Protein AF-A0A914CZR9-F1 (afdb_monomer_lite)

Foldseek 3Di:
DPPPPVVQPPDPVSCPVVNVPPDEAEDELPPVCQDPVNVVVCVVPPPHYDDNVNHDPPPLVPPCCSVPVVVVVCCVVVVDDDPDPPD

Radius of gyration: 18.42 Å; chains: 1; bounding box: 44×35×36 Å

Sequence (87 aa):
MFIFYTWYITGWDDITEEFLEDWVFRQDTAPGHKAKETQQWLQDHVSEFTTTKQWPPYSPDLNPLDYSIWGYLESKACEKPHKTIKS

Structure (mmCIF, N/CA/C/O backbone):
data_AF-A0A914CZR9-F1
#
_entry.id   AF-A0A914CZR9-F1
#
loop_
_atom_site.group_PDB
_atom_site.id
_atom_site.type_symbol
_atom_site.label_atom_id
_atom_site.label_alt_id
_atom_site.label_comp_id
_atom_site.label_asym_id
_atom_site.label_entity_id
_atom_site.label_seq_id
_atom_site.pdbx_PDB_ins_code
_atom_site.Cartn_x
_atom_site.Cartn_y
_atom_site.Cartn_z
_atom_site.occupancy
_atom_site.B_iso_or_equiv
_atom_site.auth_seq_id
_atom_site.auth_comp_id
_atom_site.auth_asym_id
_atom_site.auth_atom_id
_atom_site.pdbx_PDB_model_num
ATOM 1 N N . MET A 1 1 ? -22.539 -26.498 -15.292 1.00 44.31 1 MET A N 1
ATOM 2 C CA . MET A 1 1 ? -23.010 -25.506 -16.280 1.00 44.31 1 MET A CA 1
ATOM 3 C C . MET A 1 1 ? -22.098 -24.286 -16.180 1.00 44.31 1 MET A C 1
ATOM 5 O O . MET A 1 1 ? -22.441 -23.342 -15.497 1.00 44.31 1 MET A O 1
ATOM 9 N N . PHE A 1 2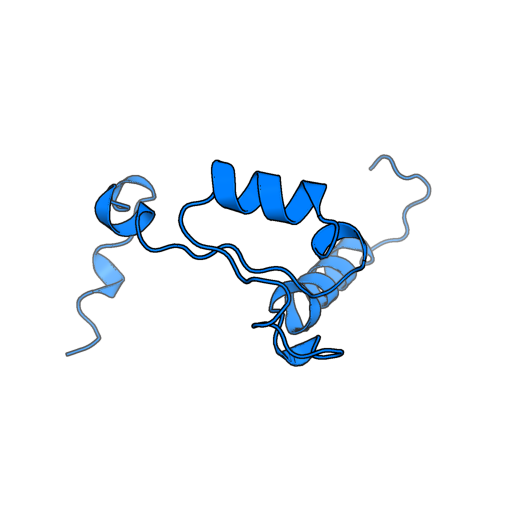 ? -20.888 -24.358 -16.748 1.00 43.94 2 PHE A N 1
ATOM 10 C CA . PHE A 1 2 ? -19.822 -23.352 -16.542 1.00 43.94 2 PHE A CA 1
ATOM 11 C C . PHE A 1 2 ? -19.332 -22.697 -17.846 1.00 43.94 2 PHE A C 1
ATOM 13 O O . PHE A 1 2 ? -18.412 -21.894 -17.823 1.00 43.94 2 PHE A O 1
ATOM 20 N N . ILE A 1 3 ? -19.951 -23.021 -18.985 1.00 48.34 3 ILE A N 1
ATOM 21 C CA . ILE A 1 3 ? -19.469 -22.632 -20.325 1.00 48.34 3 ILE A CA 1
ATOM 22 C C . ILE A 1 3 ? -20.315 -21.528 -20.985 1.00 48.34 3 ILE A C 1
ATOM 24 O O . ILE A 1 3 ? -19.972 -21.067 -22.066 1.00 48.34 3 ILE A O 1
ATOM 28 N N . PHE A 1 4 ? -21.414 -21.095 -20.352 1.00 36.41 4 PHE A N 1
ATOM 29 C CA . PHE A 1 4 ? -22.333 -20.106 -20.938 1.00 36.41 4 PHE A CA 1
ATOM 30 C C . PHE A 1 4 ? -22.066 -18.658 -20.497 1.00 36.41 4 PHE A C 1
ATOM 32 O O . PHE A 1 4 ? -22.423 -17.744 -21.229 1.00 36.41 4 PHE A O 1
ATOM 39 N N . TYR A 1 5 ? -21.410 -18.424 -19.354 1.00 49.84 5 TYR A N 1
ATOM 40 C CA . TYR A 1 5 ? -21.190 -17.059 -18.844 1.00 49.84 5 TYR A CA 1
ATOM 41 C C . TYR A 1 5 ? -20.011 -16.328 -19.499 1.00 49.84 5 TYR A C 1
ATOM 43 O O . TYR A 1 5 ? -19.991 -15.104 -19.539 1.00 49.84 5 TYR A O 1
ATOM 51 N N . THR A 1 6 ? -19.041 -17.054 -20.058 1.00 50.00 6 THR A N 1
ATOM 52 C CA . THR A 1 6 ? -17.822 -16.445 -20.616 1.00 50.00 6 THR A CA 1
ATOM 53 C C . THR A 1 6 ? -18.048 -15.725 -21.947 1.00 50.00 6 THR A C 1
ATOM 55 O O . THR A 1 6 ? -17.178 -14.981 -22.376 1.00 50.00 6 THR A O 1
ATOM 58 N N . TRP A 1 7 ? -19.187 -15.942 -22.613 1.00 48.53 7 TRP A N 1
ATOM 59 C CA . TRP A 1 7 ? -19.518 -15.289 -23.887 1.00 48.53 7 TRP A CA 1
ATOM 60 C C . TRP A 1 7 ? -20.241 -13.943 -23.730 1.00 48.53 7 TRP A C 1
ATOM 62 O O . TRP A 1 7 ? -20.354 -13.218 -24.712 1.00 48.53 7 TRP A O 1
ATOM 72 N N . TYR A 1 8 ? -20.715 -13.603 -22.527 1.00 52.44 8 TYR A N 1
ATOM 73 C CA . TYR A 1 8 ? -21.500 -12.385 -22.277 1.00 52.44 8 TYR A CA 1
ATOM 74 C C . TYR A 1 8 ? -20.693 -11.204 -21.736 1.00 52.44 8 TYR A C 1
ATOM 76 O O . TYR A 1 8 ? -21.239 -10.120 -21.617 1.00 52.44 8 TYR A O 1
ATOM 84 N N . ILE A 1 9 ? -19.414 -11.397 -21.415 1.00 55.31 9 ILE A N 1
ATOM 85 C CA . ILE A 1 9 ? -18.541 -10.326 -20.927 1.00 55.31 9 ILE A CA 1
ATOM 86 C C . ILE A 1 9 ? -17.524 -10.062 -22.033 1.00 55.31 9 ILE A C 1
ATOM 88 O O . ILE A 1 9 ? -16.419 -10.604 -22.019 1.00 55.31 9 ILE A O 1
ATOM 92 N N . THR A 1 10 ? -17.936 -9.322 -23.063 1.00 55.41 10 THR A N 1
ATOM 93 C CA . THR A 1 10 ? -17.034 -8.955 -24.174 1.00 55.41 10 THR A CA 1
ATOM 94 C C . THR A 1 10 ? -16.844 -7.448 -24.318 1.00 55.41 10 THR A C 1
ATOM 96 O O . THR A 1 10 ? -15.960 -7.032 -25.067 1.00 55.41 10 THR A O 1
ATOM 99 N N . GLY A 1 11 ? -17.584 -6.630 -23.560 1.00 55.53 11 GLY A N 1
ATOM 100 C CA . GLY A 1 11 ? -17.387 -5.186 -23.479 1.00 55.53 11 GLY A CA 1
ATOM 101 C C . GLY A 1 11 ? -17.090 -4.703 -22.060 1.00 55.53 11 GLY A C 1
ATOM 102 O O . GLY A 1 11 ? -17.600 -5.241 -21.083 1.00 55.53 11 GLY A O 1
ATOM 103 N N . TRP A 1 12 ? -16.303 -3.629 -21.950 1.00 57.19 12 TRP A N 1
ATOM 104 C CA . TRP A 1 12 ? -16.195 -2.834 -20.716 1.00 57.19 12 TRP A CA 1
ATOM 105 C C . TRP A 1 12 ? -17.550 -2.237 -20.290 1.00 57.19 12 TRP A C 1
ATOM 107 O O . TRP A 1 12 ? -17.725 -1.889 -19.128 1.00 57.19 12 TRP A O 1
ATOM 117 N N . ASP A 1 13 ? -18.502 -2.175 -21.223 1.00 60.66 13 ASP A N 1
ATOM 118 C CA . ASP A 1 13 ? -19.867 -1.686 -21.034 1.00 60.66 13 ASP A CA 1
ATOM 119 C C . ASP A 1 13 ? -20.811 -2.731 -20.396 1.00 60.66 13 ASP A C 1
ATOM 121 O O . ASP A 1 13 ? -21.912 -2.379 -19.981 1.00 60.66 13 ASP A O 1
ATOM 125 N N . ASP A 1 14 ? -20.388 -4.002 -20.287 1.00 59.69 14 ASP A N 1
ATOM 126 C CA . ASP A 1 14 ? -21.155 -5.084 -19.636 1.00 59.69 14 ASP A CA 1
ATOM 127 C C . ASP A 1 14 ? -20.916 -5.146 -18.111 1.00 59.69 14 ASP A C 1
ATOM 129 O O . ASP A 1 14 ? -21.486 -5.989 -17.413 1.00 59.69 14 ASP A O 1
ATOM 133 N N . ILE A 1 15 ? -20.066 -4.262 -17.574 1.00 61.56 15 ILE A N 1
ATOM 134 C CA . ILE A 1 15 ? -19.867 -4.099 -16.132 1.00 61.56 15 ILE A CA 1
ATOM 135 C C . ILE A 1 15 ? -2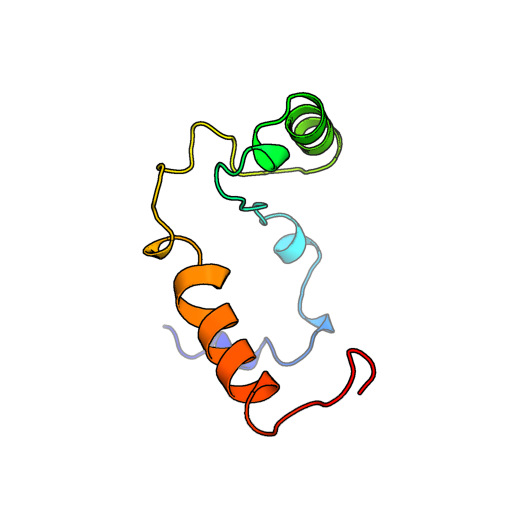1.019 -3.231 -15.614 1.00 61.56 15 ILE A C 1
ATOM 137 O O . ILE A 1 15 ? -20.961 -2.003 -15.659 1.00 61.56 15 ILE A O 1
ATOM 141 N N . THR A 1 16 ? -22.100 -3.863 -15.157 1.00 59.28 16 THR A N 1
ATOM 142 C CA . THR A 1 16 ? -23.194 -3.148 -14.484 1.00 59.28 16 THR A CA 1
ATOM 143 C C . THR A 1 16 ? -22.683 -2.495 -13.193 1.00 59.28 16 THR A C 1
ATOM 145 O O . THR A 1 16 ? -21.743 -2.999 -12.576 1.00 59.28 16 THR A O 1
ATOM 148 N N . GLU A 1 17 ? -23.298 -1.386 -12.754 1.00 58.16 17 GLU A N 1
ATOM 149 C CA . GLU A 1 17 ? -22.961 -0.737 -11.467 1.00 58.16 17 GLU A CA 1
ATOM 150 C C . GLU A 1 17 ? -22.992 -1.734 -10.291 1.00 58.16 17 GLU A C 1
ATOM 152 O O . GLU A 1 17 ? -22.161 -1.654 -9.397 1.00 58.16 17 GLU A O 1
ATOM 157 N N . GLU A 1 18 ? -23.848 -2.754 -10.370 1.00 56.69 18 GLU A N 1
ATOM 158 C CA . GLU A 1 18 ? -23.941 -3.876 -9.425 1.00 56.69 18 GLU A CA 1
ATOM 159 C C . GLU A 1 18 ? -22.630 -4.686 -9.288 1.00 56.69 18 GLU A C 1
ATOM 161 O O . GLU A 1 18 ? -22.294 -5.133 -8.197 1.00 56.69 18 GLU A O 1
ATOM 166 N N . PHE A 1 19 ? -21.830 -4.840 -10.354 1.00 58.50 19 PHE A N 1
ATOM 167 C CA . PHE A 1 19 ? -20.508 -5.487 -10.274 1.00 58.50 19 PHE A CA 1
ATOM 168 C C . PHE A 1 19 ? -19.407 -4.561 -9.736 1.00 58.50 19 PHE A C 1
ATOM 170 O O . PHE A 1 19 ? -18.344 -5.042 -9.339 1.00 58.50 19 PHE A O 1
ATOM 177 N N . LEU A 1 20 ? -19.634 -3.245 -9.736 1.00 58.59 20 LEU A N 1
ATOM 178 C CA . LEU A 1 20 ? -18.710 -2.250 -9.186 1.00 58.59 20 LEU A CA 1
ATOM 179 C C . LEU A 1 20 ? -18.916 -2.013 -7.685 1.00 58.59 20 LEU A C 1
ATOM 181 O O . LEU A 1 20 ? -18.113 -1.301 -7.087 1.00 58.59 20 LEU A O 1
ATOM 185 N N . GLU A 1 21 ? -19.950 -2.587 -7.069 1.00 61.91 21 GLU A N 1
ATOM 186 C CA . GLU A 1 21 ? -20.243 -2.390 -5.643 1.00 61.91 21 GLU A CA 1
ATOM 187 C C . GLU A 1 21 ? -19.467 -3.353 -4.718 1.00 61.91 21 GLU A C 1
ATOM 189 O O . GLU A 1 21 ? -19.137 -2.977 -3.594 1.00 61.91 21 GLU A O 1
ATOM 194 N N . ASP A 1 22 ? -19.050 -4.530 -5.202 1.00 78.62 22 ASP A N 1
ATOM 195 C CA . ASP A 1 22 ? -18.431 -5.592 -4.385 1.00 78.62 22 ASP A CA 1
ATOM 196 C C . ASP A 1 22 ? -16.894 -5.673 -4.515 1.00 78.62 22 ASP A C 1
ATOM 198 O O . ASP A 1 22 ? -16.312 -6.736 -4.761 1.00 78.62 22 ASP A O 1
ATOM 202 N N . TRP A 1 23 ? -16.186 -4.555 -4.340 1.00 87.69 23 TRP A N 1
ATOM 203 C CA . TRP A 1 23 ? -14.717 -4.560 -4.302 1.00 87.69 23 TRP A CA 1
ATOM 204 C C . TRP A 1 23 ? -14.168 -4.252 -2.911 1.00 87.69 23 TRP A C 1
ATOM 206 O O . TRP A 1 23 ? -14.726 -3.478 -2.140 1.00 87.69 23 TRP A O 1
ATOM 216 N N . VAL A 1 24 ? -13.018 -4.859 -2.606 1.00 91.44 24 VAL A N 1
ATOM 217 C CA . VAL A 1 24 ? -12.285 -4.631 -1.358 1.00 91.44 24 VAL A CA 1
ATOM 218 C C . VAL A 1 24 ? -10.902 -4.098 -1.686 1.00 91.44 24 VAL A C 1
ATOM 220 O O . VAL A 1 24 ? -10.113 -4.766 -2.361 1.00 91.44 24 VAL A O 1
ATOM 223 N N . PHE A 1 25 ? -10.561 -2.926 -1.154 1.00 93.00 25 PHE A N 1
ATOM 224 C CA . PHE A 1 25 ? -9.202 -2.406 -1.239 1.00 93.00 25 PHE A CA 1
ATOM 225 C C . PHE A 1 25 ? -8.251 -3.264 -0.392 1.00 93.00 25 PHE A C 1
ATOM 227 O O . PHE A 1 25 ? -8.408 -3.371 0.826 1.00 93.00 25 PHE A O 1
ATOM 234 N N . ARG A 1 26 ? -7.234 -3.877 -1.004 1.00 93.00 26 ARG A N 1
ATOM 235 C CA . ARG A 1 26 ? -6.203 -4.634 -0.274 1.00 93.00 26 ARG A CA 1
ATOM 236 C C . ARG A 1 26 ? -4.895 -3.857 -0.201 1.00 93.00 26 ARG A C 1
ATOM 238 O O . ARG A 1 26 ? -4.419 -3.342 -1.205 1.00 93.00 26 ARG A O 1
ATOM 245 N N . GLN A 1 27 ? -4.305 -3.833 0.991 1.00 93.19 27 GLN A N 1
ATOM 246 C CA . GLN A 1 27 ? -2.993 -3.253 1.276 1.00 93.19 27 GLN A CA 1
ATOM 247 C C . GLN A 1 27 ? -2.258 -4.137 2.289 1.00 93.19 27 GLN A C 1
ATOM 249 O O . GLN A 1 27 ? -2.895 -4.820 3.096 1.00 93.19 27 GLN A O 1
ATOM 254 N N . ASP A 1 28 ? -0.928 -4.109 2.253 1.00 92.38 28 ASP A N 1
ATOM 255 C CA . ASP A 1 28 ? -0.091 -4.777 3.245 1.00 92.38 28 ASP A CA 1
ATOM 256 C C . ASP A 1 28 ? 0.013 -3.954 4.548 1.00 92.38 28 ASP A C 1
ATOM 258 O O . ASP A 1 28 ? -0.605 -2.900 4.725 1.00 92.38 28 ASP A O 1
ATOM 262 N N . THR A 1 29 ? 0.833 -4.424 5.488 1.00 92.31 29 THR A N 1
ATOM 263 C CA . THR A 1 29 ? 1.070 -3.740 6.767 1.00 92.31 29 THR A CA 1
ATOM 264 C C . THR A 1 29 ? 2.295 -2.819 6.756 1.00 92.31 29 THR A C 1
ATOM 266 O O . THR A 1 29 ? 2.918 -2.640 7.809 1.00 92.31 29 THR A O 1
ATOM 269 N N . ALA A 1 30 ? 2.688 -2.245 5.613 1.00 91.75 30 ALA A N 1
ATOM 270 C CA . ALA A 1 30 ? 3.783 -1.275 5.569 1.00 91.75 30 ALA A CA 1
ATOM 271 C C . ALA A 1 30 ? 3.521 -0.084 6.524 1.00 91.75 30 ALA A C 1
ATOM 273 O O . ALA A 1 30 ? 2.364 0.261 6.792 1.00 91.75 30 ALA A O 1
ATOM 274 N N . PRO A 1 31 ? 4.564 0.590 7.057 1.00 94.75 31 PRO A N 1
ATOM 275 C CA . PRO A 1 31 ? 4.383 1.668 8.033 1.00 94.75 31 PRO A CA 1
ATOM 276 C C . PRO A 1 31 ? 3.431 2.787 7.581 1.00 94.75 31 PRO A C 1
ATOM 278 O O . PRO A 1 31 ? 2.641 3.264 8.391 1.00 94.75 31 PRO A O 1
ATOM 281 N N . GLY A 1 32 ? 3.461 3.161 6.296 1.00 95.88 32 GLY A N 1
ATOM 282 C CA . GLY A 1 32 ? 2.563 4.174 5.726 1.00 95.88 32 GLY A CA 1
ATOM 283 C C . GLY A 1 32 ? 1.098 3.731 5.687 1.00 95.88 32 GLY A C 1
ATOM 284 O O . GLY A 1 32 ? 0.214 4.502 6.054 1.00 95.88 32 GLY A O 1
ATOM 285 N N . HIS A 1 33 ? 0.837 2.470 5.341 1.00 94.50 33 HIS A N 1
ATOM 286 C CA . HIS A 1 33 ? -0.509 1.891 5.355 1.00 94.50 33 HIS A CA 1
ATOM 287 C C . HIS A 1 33 ? -1.057 1.771 6.780 1.00 94.50 33 HIS A C 1
ATOM 289 O O . HIS A 1 33 ? -2.244 1.970 7.013 1.00 94.50 33 HIS A O 1
ATOM 295 N N . LYS A 1 34 ? -0.185 1.528 7.767 1.00 94.69 34 LYS A N 1
ATOM 296 C CA . LYS A 1 34 ? -0.545 1.474 9.192 1.00 94.69 34 LYS A CA 1
ATOM 297 C C . LYS A 1 34 ? -0.764 2.830 9.858 1.00 94.69 34 LYS A C 1
ATOM 299 O O . LYS A 1 34 ? -1.244 2.859 10.995 1.00 94.69 34 LYS A O 1
ATOM 304 N N . ALA A 1 35 ? -0.364 3.928 9.224 1.00 96.69 35 ALA A N 1
ATOM 305 C CA . ALA A 1 35 ? -0.476 5.246 9.825 1.00 96.69 35 ALA A CA 1
ATOM 306 C C . ALA A 1 35 ? -1.945 5.581 10.124 1.00 96.69 35 ALA A C 1
ATOM 308 O O . ALA A 1 35 ? -2.847 5.247 9.354 1.00 96.69 35 ALA A O 1
ATOM 309 N N . LYS A 1 36 ? -2.186 6.254 11.256 1.00 96.88 36 LYS A N 1
ATOM 310 C CA . LYS A 1 36 ? -3.541 6.603 11.705 1.00 96.88 36 LYS A CA 1
ATOM 311 C C . LYS A 1 36 ? -4.285 7.437 10.660 1.00 96.88 36 LYS A C 1
ATOM 313 O O . LYS A 1 36 ? -5.457 7.184 10.417 1.00 96.88 36 LYS A O 1
ATOM 318 N N . GLU A 1 37 ? -3.594 8.397 10.050 1.00 97.75 37 GLU A N 1
ATOM 319 C CA . GLU A 1 37 ? -4.156 9.274 9.018 1.00 97.75 37 GLU A CA 1
ATOM 320 C C . GLU A 1 37 ? -4.602 8.474 7.789 1.00 97.75 37 GLU A C 1
ATOM 322 O O . GLU A 1 37 ? -5.735 8.631 7.347 1.00 97.75 37 GLU A O 1
ATOM 327 N N . THR A 1 38 ? -3.771 7.543 7.310 1.00 97.19 38 THR A N 1
ATOM 328 C CA . THR A 1 38 ? -4.109 6.653 6.188 1.00 97.19 38 THR A CA 1
ATOM 329 C C . THR A 1 38 ? -5.324 5.782 6.501 1.00 97.19 38 THR A C 1
ATOM 331 O O . THR A 1 38 ? -6.250 5.697 5.702 1.00 97.19 38 THR A O 1
ATOM 334 N N . GLN A 1 39 ? -5.349 5.145 7.676 1.00 96.88 39 GLN A N 1
ATOM 335 C CA . GLN A 1 39 ? -6.463 4.279 8.072 1.00 96.88 39 GLN A CA 1
ATOM 336 C C . GLN A 1 39 ? -7.769 5.063 8.251 1.00 96.88 39 GLN A C 1
ATOM 338 O O . GLN A 1 39 ? -8.820 4.550 7.884 1.00 96.88 39 GLN A O 1
ATOM 343 N N . GLN A 1 40 ? -7.710 6.288 8.786 1.00 97.44 40 GLN A N 1
ATOM 344 C CA . GLN A 1 40 ? -8.884 7.155 8.902 1.00 97.44 40 GLN A CA 1
ATOM 345 C C . GLN A 1 40 ? -9.399 7.565 7.523 1.00 97.44 40 GLN A C 1
ATOM 347 O O . GLN A 1 40 ? -10.587 7.444 7.254 1.00 97.44 40 GLN A O 1
ATOM 352 N N . TRP A 1 41 ? -8.502 7.974 6.624 1.00 97.69 41 TRP A N 1
ATOM 353 C CA . TRP A 1 41 ? -8.888 8.344 5.268 1.00 97.69 41 TRP A CA 1
ATOM 354 C C . TRP A 1 41 ? -9.589 7.188 4.544 1.00 97.69 41 TRP A C 1
ATOM 356 O O . TRP A 1 41 ? -10.622 7.405 3.919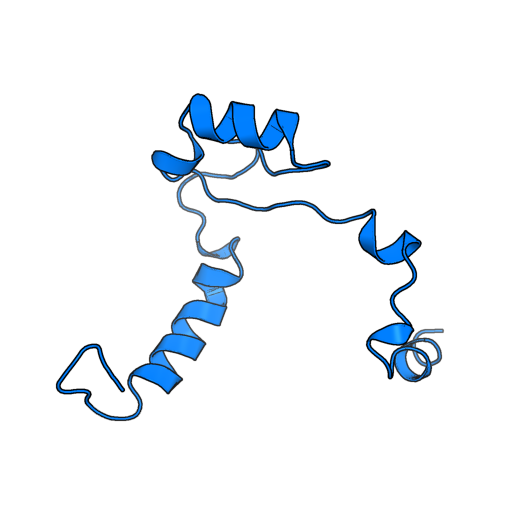 1.00 97.69 41 TRP A O 1
ATOM 366 N N . LEU A 1 42 ? -9.078 5.958 4.679 1.00 96.62 42 LEU A N 1
ATOM 367 C CA . LEU A 1 42 ? -9.706 4.771 4.091 1.00 96.62 42 LEU A CA 1
ATOM 368 C C . LEU A 1 42 ? -11.088 4.487 4.686 1.00 96.62 42 LEU A C 1
ATOM 370 O O . LEU A 1 42 ? -12.000 4.178 3.933 1.00 96.62 42 LEU A O 1
ATOM 374 N N . GLN A 1 43 ? -11.265 4.640 6.001 1.00 96.00 43 GLN A N 1
ATOM 375 C CA . GLN A 1 43 ? -12.580 4.488 6.643 1.00 96.00 43 GLN A CA 1
ATOM 376 C C . GLN A 1 43 ? -13.602 5.509 6.134 1.00 96.00 43 GLN A C 1
ATOM 378 O O . GLN A 1 43 ? -14.778 5.183 6.019 1.00 96.00 43 GLN A O 1
ATOM 383 N N . ASP A 1 44 ? -13.156 6.728 5.831 1.00 97.38 44 ASP A N 1
ATOM 384 C CA . ASP A 1 44 ? -14.044 7.817 5.423 1.00 97.38 44 ASP A CA 1
ATOM 385 C C . ASP A 1 44 ? -14.394 7.776 3.919 1.00 97.38 44 ASP A C 1
ATOM 387 O O . ASP A 1 44 ? -15.412 8.341 3.520 1.00 97.38 44 ASP A O 1
ATOM 391 N N . HIS A 1 45 ? -13.562 7.142 3.076 1.00 95.25 45 HIS A N 1
ATOM 392 C CA . HIS A 1 45 ? -13.655 7.253 1.606 1.00 95.25 45 HIS A CA 1
ATOM 393 C C . HIS A 1 45 ? -13.743 5.924 0.849 1.00 95.25 45 HIS A C 1
ATOM 395 O O . HIS A 1 45 ? -14.024 5.936 -0.349 1.00 95.25 45 HIS A O 1
ATOM 401 N N . VAL A 1 46 ? -13.472 4.789 1.493 1.00 93.19 46 VAL A N 1
ATOM 402 C CA . VAL A 1 46 ? -13.467 3.472 0.847 1.00 93.19 46 VAL A CA 1
ATOM 403 C C . VAL A 1 46 ? -14.512 2.592 1.516 1.00 93.19 46 VAL A C 1
ATOM 405 O O . VAL A 1 46 ? -14.513 2.458 2.736 1.00 93.19 46 VAL A O 1
ATOM 408 N N . SER A 1 47 ? -15.393 1.994 0.710 1.00 91.38 47 SER A N 1
ATOM 409 C CA . SER A 1 47 ? -16.496 1.150 1.187 1.00 91.38 47 SER A CA 1
ATOM 410 C C . SER A 1 47 ? -15.994 -0.025 2.022 1.00 91.38 47 SER A C 1
ATOM 412 O O . SER A 1 47 ? -16.425 -0.207 3.155 1.00 91.38 47 SER A O 1
ATOM 414 N N . GLU A 1 48 ? -15.045 -0.786 1.480 1.00 92.81 48 GLU A N 1
ATOM 415 C CA . GLU A 1 48 ? -14.443 -1.943 2.132 1.00 92.81 48 GLU A CA 1
ATOM 416 C C . GLU A 1 48 ? -12.936 -1.978 1.873 1.00 92.81 48 GLU A C 1
ATOM 418 O O . GLU A 1 48 ? -12.460 -1.857 0.740 1.00 92.81 48 GLU A O 1
ATOM 423 N N . PHE A 1 49 ? -12.149 -2.169 2.932 1.00 94.31 49 PHE A N 1
ATOM 424 C CA . PHE A 1 49 ? -10.698 -2.262 2.818 1.00 94.31 49 PHE A CA 1
ATOM 425 C C . PHE A 1 49 ? -10.089 -3.218 3.843 1.00 94.31 49 PHE A C 1
ATOM 427 O O . PHE A 1 49 ? -10.623 -3.467 4.922 1.00 94.31 49 PHE A O 1
ATOM 434 N N . THR A 1 50 ? -8.909 -3.741 3.518 1.00 92.31 50 THR A N 1
ATOM 435 C CA . THR A 1 50 ? -8.133 -4.580 4.429 1.00 92.31 50 THR A CA 1
ATOM 436 C C . THR A 1 50 ? -7.491 -3.705 5.501 1.00 92.31 50 THR A C 1
ATOM 438 O O . THR A 1 50 ? -6.580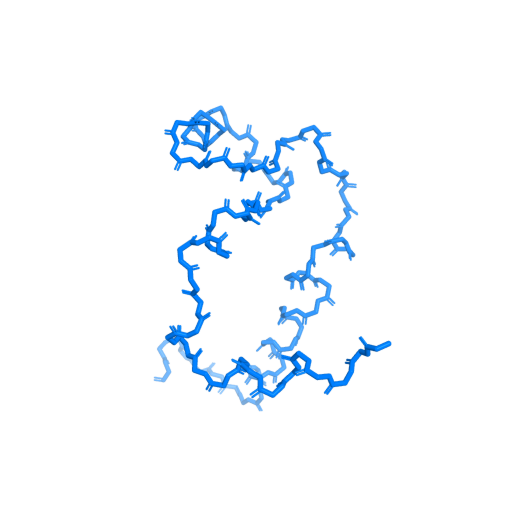 -2.911 5.241 1.00 92.31 50 THR A O 1
ATOM 441 N N . THR A 1 51 ? -7.968 -3.863 6.729 1.00 91.06 51 THR A N 1
ATOM 442 C CA . THR A 1 51 ? -7.398 -3.230 7.916 1.00 91.06 51 THR A CA 1
ATOM 443 C C . THR A 1 51 ? -6.052 -3.854 8.279 1.00 91.06 51 THR A C 1
ATOM 445 O O . THR A 1 51 ? -5.762 -5.017 7.988 1.00 91.06 51 THR A O 1
ATOM 448 N N . THR A 1 52 ? -5.248 -3.104 9.029 1.00 89.12 52 THR A N 1
ATOM 449 C CA . THR A 1 52 ? -3.916 -3.534 9.502 1.00 89.12 52 THR A CA 1
ATOM 450 C C . THR A 1 52 ? -3.896 -4.839 10.304 1.00 89.12 52 THR A C 1
ATOM 452 O O . THR A 1 52 ? -2.837 -5.441 10.448 1.00 89.12 52 THR A O 1
ATOM 455 N N . LYS A 1 53 ? -5.040 -5.272 10.850 1.00 89.25 53 LYS A N 1
ATOM 456 C CA . LYS A 1 53 ? -5.166 -6.510 11.634 1.00 89.25 53 LYS A CA 1
ATOM 457 C C . LYS A 1 53 ? -5.497 -7.736 10.785 1.00 89.25 53 LYS A C 1
ATOM 459 O O . LYS A 1 53 ? -5.293 -8.851 11.249 1.00 89.25 53 LYS A O 1
ATOM 464 N N . GLN A 1 54 ? -6.055 -7.537 9.592 1.00 90.69 54 GLN A N 1
ATOM 465 C CA . GLN A 1 54 ? -6.501 -8.623 8.716 1.00 90.69 54 GLN A CA 1
ATOM 466 C C . GLN A 1 54 ? -5.367 -9.179 7.853 1.00 90.69 54 GLN A C 1
ATOM 468 O O . GLN A 1 54 ? -5.443 -10.327 7.423 1.00 90.69 54 GLN A O 1
ATOM 473 N N . TRP A 1 55 ? -4.328 -8.382 7.596 1.00 91.12 55 TRP A N 1
ATOM 474 C CA . TRP A 1 55 ? -3.202 -8.802 6.772 1.00 91.12 55 TRP A CA 1
ATOM 475 C C . TRP A 1 55 ? -2.095 -9.444 7.624 1.00 91.12 55 TRP A C 1
ATOM 477 O O . TRP A 1 55 ? -1.603 -8.802 8.559 1.00 91.12 55 TRP A O 1
ATOM 487 N N . PRO A 1 56 ? -1.687 -10.692 7.339 1.00 90.75 56 PRO A N 1
ATOM 488 C CA . PRO A 1 56 ? -0.606 -11.335 8.072 1.00 90.75 56 PRO A CA 1
ATOM 489 C C . PRO A 1 56 ? 0.745 -10.658 7.774 1.00 90.75 56 PRO A C 1
ATOM 491 O O . PRO A 1 56 ? 1.026 -10.278 6.634 1.00 90.75 56 PRO A O 1
ATOM 494 N N . PRO A 1 57 ? 1.603 -10.478 8.792 1.00 87.50 57 PRO A N 1
ATOM 495 C CA . PRO A 1 57 ? 2.906 -9.861 8.594 1.00 87.50 57 PRO A CA 1
ATOM 496 C C . PRO A 1 57 ? 3.818 -10.772 7.761 1.00 87.50 57 PRO A C 1
ATOM 498 O O . PRO A 1 57 ? 3.828 -11.985 7.950 1.00 87.50 57 PRO A O 1
ATOM 501 N N . TYR A 1 58 ? 4.640 -10.163 6.898 1.00 88.75 58 TYR A N 1
ATOM 502 C CA . TYR A 1 58 ? 5.638 -10.852 6.063 1.00 88.75 58 TYR A CA 1
ATOM 503 C C . TYR A 1 58 ? 5.061 -11.888 5.085 1.00 88.75 58 TYR A C 1
ATOM 505 O O . TYR A 1 58 ? 5.707 -12.897 4.813 1.00 88.75 58 TYR A O 1
ATOM 513 N N . SER A 1 59 ? 3.877 -11.623 4.530 1.00 91.94 59 SER A N 1
ATOM 514 C CA . SER A 1 59 ? 3.219 -12.505 3.555 1.00 91.94 59 SER A CA 1
ATOM 515 C C . SER A 1 59 ? 3.151 -11.892 2.147 1.00 91.94 59 SER A C 1
ATOM 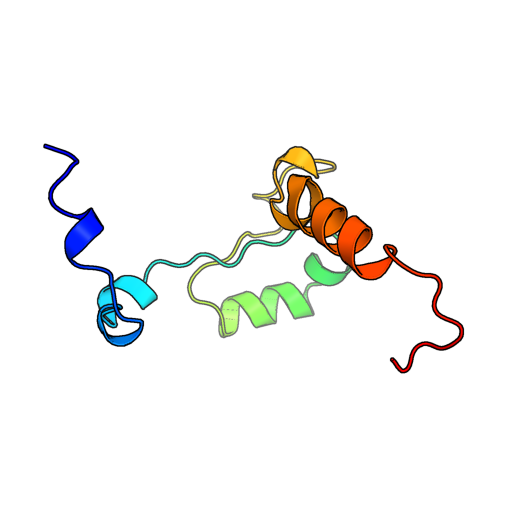517 O O . SER A 1 59 ? 2.061 -11.547 1.682 1.00 91.94 59 SER 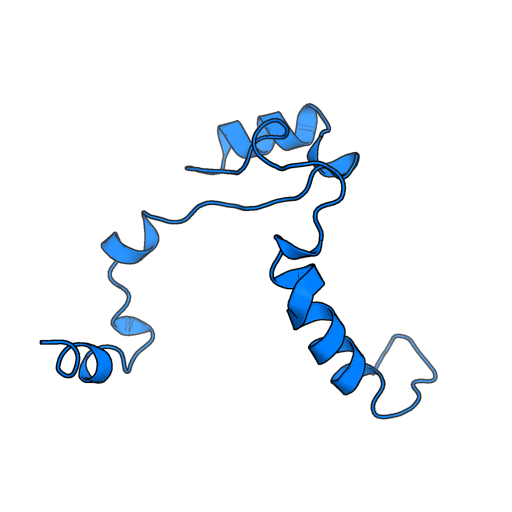A O 1
ATOM 519 N N . PRO A 1 60 ? 4.294 -11.707 1.453 1.00 90.19 60 PRO A N 1
ATOM 520 C CA . PRO A 1 60 ? 4.301 -11.221 0.070 1.00 90.19 60 PRO A CA 1
ATOM 521 C C . PRO A 1 60 ? 3.659 -12.225 -0.900 1.00 90.19 60 PRO A C 1
ATOM 523 O O . PRO A 1 60 ? 3.151 -11.842 -1.946 1.00 90.19 60 PRO A O 1
ATOM 526 N N . ASP A 1 61 ? 3.627 -13.506 -0.538 1.00 92.88 61 ASP A N 1
ATOM 527 C CA . ASP A 1 61 ? 2.956 -14.578 -1.275 1.00 92.88 61 ASP A CA 1
ATOM 528 C C . ASP A 1 61 ? 1.437 -14.377 -1.382 1.00 92.88 61 ASP A C 1
ATOM 530 O O . ASP A 1 61 ? 0.818 -14.838 -2.338 1.00 92.88 61 ASP A O 1
ATOM 534 N N . LEU A 1 62 ? 0.839 -13.650 -0.434 1.00 91.25 62 LEU A N 1
ATOM 535 C CA . LEU A 1 62 ? -0.590 -13.340 -0.439 1.00 91.25 62 LEU A CA 1
ATOM 536 C C . LEU A 1 62 ? -0.928 -12.066 -1.218 1.00 91.25 62 LEU A C 1
ATOM 538 O O . LEU A 1 62 ? -2.103 -11.835 -1.506 1.00 91.25 62 LEU A O 1
ATOM 542 N N . ASN A 1 63 ? 0.065 -11.238 -1.559 1.00 91.81 63 ASN A N 1
ATOM 543 C CA . ASN A 1 63 ? -0.134 -10.034 -2.357 1.00 91.81 63 ASN A CA 1
ATOM 544 C C . ASN A 1 63 ? 0.106 -10.350 -3.842 1.00 91.81 63 ASN A C 1
ATOM 546 O O . ASN A 1 63 ? 1.253 -10.577 -4.226 1.00 91.81 63 ASN A O 1
ATOM 550 N N . PRO A 1 64 ? -0.917 -10.306 -4.718 1.00 92.06 64 PRO A N 1
ATOM 551 C CA . PRO A 1 64 ? -0.732 -10.573 -6.146 1.00 92.06 64 PRO A CA 1
ATOM 552 C C . PRO A 1 64 ? 0.303 -9.656 -6.808 1.00 92.06 64 PRO A C 1
ATOM 554 O O . PRO A 1 64 ? 0.983 -10.083 -7.750 1.00 92.06 64 PRO A O 1
ATOM 557 N N . LEU A 1 65 ? 0.438 -8.420 -6.303 1.00 94.62 65 LEU A N 1
ATOM 558 C CA . LEU A 1 65 ? 1.441 -7.474 -6.778 1.00 94.62 65 LEU A CA 1
ATOM 559 C C . LEU A 1 65 ? 2.857 -8.007 -6.539 1.00 94.62 65 LEU A C 1
ATOM 561 O O . LEU A 1 65 ? 3.638 -8.086 -7.485 1.00 94.62 65 LEU A O 1
ATOM 565 N N . ASP A 1 66 ? 3.147 -8.451 -5.316 1.00 94.25 66 ASP A N 1
ATOM 566 C CA . ASP A 1 66 ? 4.469 -8.951 -4.926 1.00 94.25 66 ASP A CA 1
ATOM 567 C C . ASP A 1 66 ? 4.746 -10.355 -5.469 1.00 94.25 66 ASP A C 1
ATOM 569 O O . ASP A 1 66 ? 5.833 -10.616 -5.980 1.00 94.25 66 ASP A O 1
ATOM 573 N N . TYR A 1 67 ? 3.761 -11.254 -5.406 1.00 94.00 67 TYR A N 1
ATOM 574 C CA . TYR A 1 67 ? 3.919 -12.637 -5.849 1.00 94.00 67 TYR A CA 1
ATOM 575 C C . TYR A 1 67 ? 4.121 -12.768 -7.367 1.00 94.00 67 TYR A C 1
ATOM 577 O O . TYR A 1 67 ? 4.806 -13.688 -7.813 1.00 94.00 67 TYR A O 1
ATOM 585 N N . SER A 1 68 ? 3.518 -11.886 -8.178 1.00 94.81 68 SER A N 1
ATOM 586 C CA . SER A 1 68 ? 3.485 -12.085 -9.637 1.00 94.81 68 SER A CA 1
ATOM 587 C C . SER A 1 68 ? 3.720 -10.830 -10.475 1.00 94.81 68 SER A C 1
ATOM 589 O O . SER A 1 68 ? 4.565 -10.844 -11.374 1.00 94.81 68 SER A O 1
ATOM 591 N N . ILE A 1 69 ? 2.990 -9.744 -10.212 1.00 97.06 69 ILE A N 1
ATOM 592 C CA . ILE A 1 69 ? 2.925 -8.606 -11.138 1.00 97.06 69 ILE A CA 1
ATOM 593 C C . ILE A 1 69 ? 4.259 -7.861 -11.177 1.00 97.06 69 ILE A C 1
ATOM 595 O O . ILE A 1 69 ? 4.733 -7.546 -12.268 1.00 97.06 69 ILE A O 1
ATOM 599 N N . TRP A 1 70 ? 4.900 -7.623 -10.029 1.00 96.50 70 TRP A N 1
ATOM 600 C CA . TRP A 1 70 ? 6.179 -6.914 -9.993 1.00 96.50 70 TRP A CA 1
ATOM 601 C C . TRP A 1 70 ? 7.295 -7.668 -10.709 1.00 96.50 70 TRP A C 1
ATOM 603 O O . TRP A 1 70 ? 8.012 -7.050 -11.489 1.00 96.50 70 TRP A O 1
ATOM 613 N N . GLY A 1 71 ? 7.388 -8.992 -10.551 1.00 97.00 71 GLY A N 1
ATOM 614 C CA . GLY A 1 71 ? 8.376 -9.795 -11.280 1.00 97.00 71 GLY A CA 1
ATOM 615 C C . GLY A 1 71 ? 8.151 -9.769 -12.796 1.00 97.00 71 GLY A C 1
ATOM 616 O O . GLY A 1 71 ? 9.096 -9.627 -13.576 1.00 97.00 71 GLY A O 1
ATOM 617 N N . TYR A 1 72 ? 6.890 -9.832 -13.238 1.00 97.38 72 TYR A N 1
ATOM 618 C CA . TYR A 1 72 ? 6.566 -9.684 -14.658 1.00 97.38 72 TYR A CA 1
ATOM 619 C C . TYR A 1 72 ? 6.918 -8.285 -15.180 1.00 97.38 72 TYR A C 1
ATOM 621 O O . TYR A 1 72 ? 7.579 -8.164 -16.215 1.00 97.38 72 TYR A O 1
ATOM 629 N N . LEU A 1 73 ? 6.517 -7.230 -14.467 1.00 97.31 73 LEU A N 1
ATOM 630 C CA . LEU A 1 73 ? 6.800 -5.851 -14.856 1.00 97.31 73 LEU A CA 1
ATOM 631 C C . LEU A 1 73 ? 8.299 -5.566 -14.890 1.00 97.31 73 LEU A C 1
ATOM 633 O O . LEU A 1 73 ? 8.758 -4.945 -15.843 1.00 97.31 73 LEU A O 1
ATOM 637 N N . GLU A 1 74 ? 9.066 -6.065 -13.923 1.00 96.69 74 GLU A N 1
ATOM 638 C CA . GLU A 1 74 ? 10.525 -5.973 -13.920 1.00 96.69 74 GLU A CA 1
ATOM 639 C C . GLU A 1 74 ? 11.117 -6.649 -15.158 1.00 96.69 74 GLU A C 1
ATOM 641 O O . GLU A 1 74 ? 11.933 -6.042 -15.846 1.00 96.69 74 GLU A O 1
ATOM 646 N N . SER A 1 75 ? 10.655 -7.853 -15.519 1.00 97.44 75 SER A N 1
ATOM 647 C CA . SER A 1 75 ? 11.152 -8.551 -16.713 1.00 97.44 75 SER A CA 1
ATOM 648 C C . SER A 1 75 ? 10.954 -7.748 -18.006 1.00 97.44 75 SER A C 1
ATOM 650 O O . SER A 1 75 ? 11.798 -7.786 -18.899 1.00 97.44 75 SER A O 1
ATOM 652 N N . LYS A 1 76 ? 9.853 -6.990 -18.097 1.00 96.19 76 LYS A N 1
ATOM 653 C CA . LYS A 1 76 ? 9.536 -6.130 -19.245 1.00 96.19 76 LYS A CA 1
ATOM 654 C C . LYS A 1 76 ? 10.263 -4.796 -19.186 1.00 96.19 76 LYS A C 1
ATOM 656 O O . LYS A 1 76 ? 10.784 -4.334 -20.198 1.00 96.19 76 LYS A O 1
ATOM 661 N N . ALA A 1 77 ? 10.326 -4.183 -18.010 1.00 94.19 77 ALA A N 1
ATOM 662 C CA . ALA A 1 77 ? 11.019 -2.923 -17.809 1.00 94.19 77 ALA A CA 1
ATOM 663 C C . ALA A 1 77 ? 12.528 -3.085 -18.040 1.00 94.19 77 ALA A C 1
ATOM 665 O O . ALA A 1 77 ? 13.132 -2.246 -18.699 1.00 94.19 77 ALA A O 1
ATOM 666 N N . CYS A 1 78 ? 13.125 -4.181 -17.577 1.00 94.56 78 CYS A N 1
ATOM 667 C CA . CYS A 1 78 ? 14.561 -4.449 -17.647 1.00 94.56 78 CYS A CA 1
ATOM 668 C C . CYS A 1 78 ? 14.991 -5.230 -18.901 1.00 94.56 78 CYS A C 1
ATOM 670 O O . CYS A 1 78 ? 16.151 -5.625 -18.996 1.00 94.56 78 CYS A O 1
ATOM 672 N N . GLU A 1 79 ? 14.101 -5.426 -19.884 1.00 96.56 79 GLU A N 1
ATOM 673 C CA . GLU A 1 79 ? 14.421 -6.110 -21.150 1.00 96.56 79 GLU A CA 1
ATOM 674 C C . GLU A 1 79 ? 15.577 -5.424 -21.904 1.00 96.56 79 GLU A C 1
ATOM 676 O O . GLU A 1 79 ? 16.363 -6.069 -22.600 1.00 96.56 79 GLU A O 1
ATOM 681 N N . LYS A 1 80 ? 15.717 -4.106 -21.728 1.00 94.44 80 LYS A N 1
ATOM 682 C CA . LYS A 1 80 ? 16.820 -3.300 -22.258 1.00 94.44 80 LYS A CA 1
ATOM 683 C C . LYS A 1 80 ? 17.343 -2.325 -21.193 1.00 94.44 80 LYS A C 1
ATOM 685 O O . LYS A 1 80 ? 16.548 -1.828 -20.398 1.00 94.44 80 LYS A O 1
ATOM 690 N N . PRO A 1 81 ? 18.648 -1.996 -21.179 1.00 92.38 81 PRO A N 1
ATOM 691 C CA . PRO A 1 81 ? 19.189 -0.999 -20.258 1.00 92.38 81 PRO A CA 1
ATOM 692 C C . PRO A 1 81 ? 18.644 0.405 -20.541 1.00 92.38 81 PRO A C 1
ATOM 694 O O . PRO A 1 81 ? 18.633 0.851 -21.691 1.00 92.38 81 PRO A O 1
ATOM 697 N N . HIS A 1 82 ? 18.291 1.139 -19.484 1.00 91.62 82 HIS A N 1
ATOM 698 C CA . HIS A 1 82 ? 17.842 2.533 -19.565 1.00 91.62 82 HIS A CA 1
ATOM 699 C C . HIS A 1 82 ? 18.887 3.467 -18.955 1.00 91.62 82 HIS A C 1
ATOM 701 O O . HIS A 1 82 ? 19.436 3.189 -17.892 1.00 91.62 82 HIS A O 1
ATOM 707 N N . LYS A 1 83 ? 19.183 4.582 -19.633 1.00 92.06 83 LYS A N 1
ATOM 708 C CA . LYS A 1 83 ? 20.198 5.560 -19.186 1.00 92.06 83 LYS A CA 1
ATOM 709 C C . LYS A 1 83 ? 19.628 6.641 -18.273 1.00 92.06 83 LYS A C 1
ATOM 711 O O . LYS A 1 83 ? 20.369 7.285 -17.538 1.00 92.06 83 LYS A O 1
ATOM 716 N N . THR A 1 84 ? 18.327 6.873 -18.368 1.00 93.75 84 THR A N 1
ATOM 717 C CA . THR A 1 84 ? 17.614 7.933 -17.665 1.00 93.75 84 THR A CA 1
ATOM 718 C C . THR A 1 84 ? 16.271 7.415 -17.183 1.00 93.75 84 THR A C 1
ATOM 720 O O . THR A 1 84 ? 15.758 6.432 -17.701 1.00 93.75 84 THR A O 1
ATOM 723 N N . ILE A 1 85 ? 15.687 8.107 -16.206 1.00 88.75 85 ILE A N 1
ATOM 724 C CA . ILE A 1 85 ? 14.330 7.814 -15.718 1.00 88.75 85 ILE A CA 1
ATOM 725 C C . ILE A 1 85 ? 13.283 8.107 -16.805 1.00 88.75 85 ILE A C 1
ATOM 727 O O . ILE A 1 85 ? 12.242 7.463 -16.867 1.00 88.75 85 ILE A O 1
ATOM 731 N N . LYS A 1 86 ? 13.558 9.089 -17.672 1.00 84.75 86 LYS A N 1
ATOM 732 C CA . LYS A 1 86 ? 12.749 9.339 -18.866 1.00 84.75 86 LYS A CA 1
ATOM 733 C C . LYS A 1 86 ? 13.028 8.239 -19.892 1.00 84.75 86 LYS A C 1
ATOM 735 O O . LYS A 1 86 ? 14.201 7.930 -20.117 1.00 84.75 86 LYS A O 1
ATOM 740 N N . SER A 1 87 ? 11.949 7.685 -20.452 1.00 62.72 87 SER A N 1
ATOM 741 C CA . SER A 1 87 ? 11.983 6.733 -21.570 1.00 62.72 87 SER A CA 1
ATOM 742 C C . SER A 1 87 ? 12.668 7.315 -22.801 1.00 62.72 87 SER A C 1
ATOM 744 O O . SER A 1 87 ? 12.641 8.554 -22.972 1.00 62.72 87 SER A O 1
#

pLDDT: mean 83.48, std 17.55, range [36.41, 97.75]

Organism: NCBI:txid290746

Secondary structure (DSSP, 8-state):
--SSGGGS--SGGG--GGGGSS--B-----TTTTSHHHHHHHHHH-SSB--TTTSPTT-GGG-HIIIIIHHHHHHHHTTS--SSS--

InterPro domains:
  IPR036397 Ribonuclease H superfamily [G3DSA:3.30.420.10] (6-87)
  IPR038717 Tc1-like transposase, DDE domain [PF13358] (16-84)